Protein AF-A0A7Y0SK20-F1 (afdb_monomer)

Nearest PDB structures (foldseek):
  3c4q-assembly2_B  TM=7.661E-01  e=2.310E-02  Corynebacterium glutamicum
  7es2-assembly1_A  TM=5.173E-01  e=1.378E-01  Oryza sativa Japonica Group
  7es1-assembly1_A  TM=4.986E-01  e=3.143E-01  Oryza sativa Japonica Group
  7erx-assembly1_A  TM=5.099E-01  e=6.692E-01  Oryza sativa Japonica Group
  1rlu-assembly1_B  TM=4.356E-01  e=5.446E-01  Mycobacterium tuberculosis

Solvent-accessible surface area (backbone atoms only — not comparable to full-atom values): 4456 Å² total; per-residue (Å²): 110,47,77,44,66,53,38,82,50,29,64,60,50,61,75,66,61,55,92,37,34,37,37,36,46,73,65,66,66,64,73,45,86,94,59,63,43,71,60,41,46,51,25,34,50,51,38,63,70,67,30,68,37,35,35,13,40,35,68,78,59,40,75,80,48,65,72,95,41,48,44,70,52,63,79,83,133

Organism: Vibrio parahaemolyticus (NCBI:txid670)

Structure (mmCIF, N/CA/C/O backbone):
data_AF-A0A7Y0SK20-F1
#
_entry.id   AF-A0A7Y0SK20-F1
#
loop_
_atom_site.group_PDB
_atom_site.id
_atom_site.type_symbol
_atom_site.label_atom_id
_atom_site.label_alt_id
_atom_site.label_comp_id
_atom_site.label_asym_id
_atom_site.label_entity_id
_atom_site.label_seq_id
_atom_site.pdbx_PDB_ins_code
_atom_site.Cartn_x
_atom_site.Cartn_y
_atom_site.Cartn_z
_atom_site.occupancy
_atom_site.B_iso_or_equiv
_atom_site.auth_seq_id
_atom_site.auth_comp_id
_atom_site.auth_asym_id
_atom_site.auth_atom_id
_atom_site.pdbx_PDB_model_num
ATOM 1 N N . VAL A 1 1 ? -0.806 -15.358 4.754 1.00 91.44 1 VAL A N 1
ATOM 2 C CA . VAL A 1 1 ? -1.175 -13.924 4.778 1.00 91.44 1 VAL A CA 1
ATOM 3 C C . VAL A 1 1 ? 0.110 -13.144 4.651 1.00 91.44 1 VAL A C 1
ATOM 5 O O . VAL A 1 1 ? 1.063 -13.521 5.322 1.00 91.44 1 VAL A O 1
ATOM 8 N N . PHE A 1 2 ? 0.155 -12.140 3.781 1.00 97.06 2 PHE A N 1
ATOM 9 C CA . PHE A 1 2 ? 1.298 -11.237 3.666 1.00 97.06 2 PHE A CA 1
ATOM 10 C C . PHE A 1 2 ? 0.981 -9.904 4.321 1.00 97.06 2 PHE A C 1
ATOM 12 O O . PHE A 1 2 ? -0.138 -9.407 4.216 1.00 97.06 2 PHE A O 1
ATOM 19 N N . TRP A 1 3 ? 1.986 -9.348 4.983 1.00 96.88 3 TRP A N 1
ATOM 20 C CA . TRP A 1 3 ? 1.989 -7.989 5.490 1.00 96.88 3 TRP A CA 1
ATOM 21 C C . TRP A 1 3 ? 3.216 -7.305 4.907 1.00 96.88 3 TRP A C 1
ATOM 23 O O . TRP A 1 3 ? 4.330 -7.792 5.090 1.00 96.88 3 TRP A O 1
ATOM 33 N N . THR A 1 4 ? 3.022 -6.190 4.210 1.00 96.44 4 THR A N 1
ATOM 34 C CA . THR A 1 4 ? 4.128 -5.396 3.669 1.00 96.44 4 THR A CA 1
ATOM 35 C C . T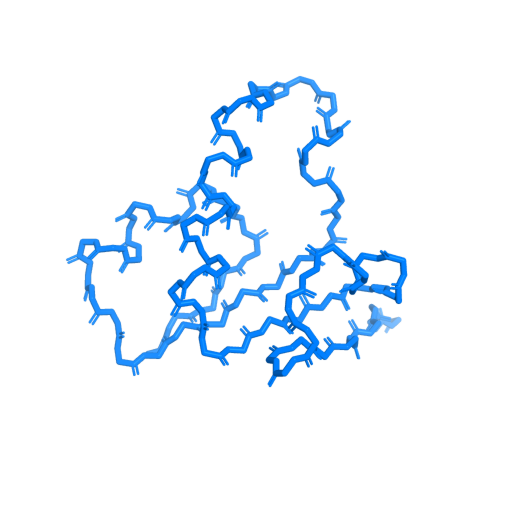HR A 1 4 ? 3.929 -3.916 3.947 1.00 96.44 4 THR A C 1
ATOM 37 O O . THR A 1 4 ? 2.801 -3.425 3.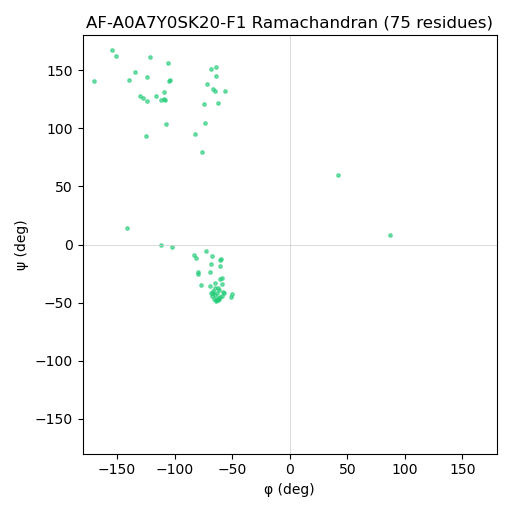965 1.00 96.44 4 THR A O 1
ATOM 40 N N . SER A 1 5 ? 5.045 -3.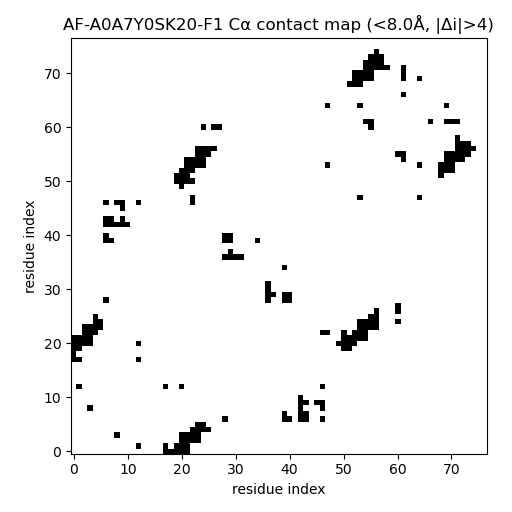215 4.123 1.00 95.44 5 SER A N 1
ATOM 41 C CA . SER A 1 5 ? 5.086 -1.756 4.215 1.00 95.44 5 SER A CA 1
ATOM 42 C C . SER A 1 5 ? 5.781 -1.108 3.018 1.00 95.44 5 SER A C 1
ATOM 44 O O . SER A 1 5 ? 5.892 0.109 2.965 1.00 95.44 5 SER A O 1
ATOM 46 N N . LEU A 1 6 ? 6.270 -1.908 2.065 1.00 94.69 6 LEU A N 1
ATOM 47 C CA . LEU A 1 6 ? 7.019 -1.431 0.905 1.00 94.69 6 LEU A CA 1
ATOM 48 C C . LEU A 1 6 ? 6.204 -1.641 -0.375 1.00 94.69 6 LEU A C 1
ATOM 50 O O . LEU A 1 6 ? 5.856 -2.792 -0.665 1.00 94.69 6 LEU A O 1
ATOM 54 N N . PRO A 1 7 ? 5.956 -0.579 -1.170 1.00 93.38 7 PRO A N 1
ATOM 55 C CA . PRO A 1 7 ? 5.276 -0.680 -2.460 1.00 93.38 7 PRO A CA 1
ATOM 56 C C . PRO A 1 7 ? 5.875 -1.749 -3.372 1.00 93.38 7 PRO A C 1
ATOM 58 O O . PRO A 1 7 ? 5.150 -2.567 -3.926 1.00 93.38 7 PRO A O 1
ATOM 61 N N . THR A 1 8 ? 7.203 -1.831 -3.440 1.00 93.12 8 THR A N 1
ATOM 62 C CA . THR A 1 8 ? 7.950 -2.770 -4.295 1.00 93.12 8 THR A CA 1
ATOM 63 C C . THR A 1 8 ? 7.689 -4.252 -4.007 1.00 93.12 8 THR A C 1
ATOM 65 O O . THR A 1 8 ? 8.001 -5.097 -4.840 1.00 93.12 8 THR A O 1
ATOM 68 N N . ALA A 1 9 ? 7.058 -4.601 -2.880 1.00 95.06 9 ALA A N 1
ATOM 69 C CA . ALA A 1 9 ? 6.605 -5.968 -2.617 1.00 95.06 9 ALA A CA 1
ATOM 70 C C . ALA A 1 9 ? 5.382 -6.387 -3.463 1.00 95.06 9 ALA A C 1
ATOM 72 O O . ALA A 1 9 ? 4.969 -7.547 -3.391 1.00 95.06 9 ALA A O 1
ATOM 73 N N . ALA A 1 10 ? 4.792 -5.470 -4.241 1.00 94.44 10 ALA A N 1
ATOM 74 C CA . ALA A 1 10 ? 3.634 -5.721 -5.097 1.00 94.44 10 ALA A CA 1
ATOM 75 C C . ALA A 1 10 ? 3.812 -6.945 -6.003 1.00 94.44 10 ALA A C 1
ATOM 77 O O . ALA A 1 10 ? 2.913 -7.780 -6.075 1.00 94.44 10 ALA A O 1
ATOM 78 N N . ASP A 1 11 ? 4.975 -7.076 -6.642 1.00 93.56 11 ASP A N 1
ATOM 79 C CA . ASP A 1 11 ? 5.228 -8.135 -7.622 1.00 93.56 11 ASP A CA 1
ATOM 80 C C . ASP A 1 11 ? 5.288 -9.511 -6.948 1.00 93.56 11 ASP A C 1
ATOM 82 O O . ASP A 1 11 ? 4.678 -10.469 -7.417 1.00 93.56 11 ASP A O 1
ATOM 86 N N . LEU A 1 12 ? 5.933 -9.590 -5.779 1.00 94.31 12 LEU A N 1
ATOM 87 C CA . LEU A 1 12 ? 5.970 -10.809 -4.970 1.00 94.31 12 LEU A CA 1
ATOM 88 C C . LEU A 1 12 ? 4.567 -11.209 -4.494 1.00 94.31 12 LEU A C 1
ATOM 90 O O . LEU A 1 12 ? 4.207 -12.386 -4.511 1.00 94.31 12 LEU A O 1
ATOM 94 N N . CYS A 1 13 ? 3.768 -10.229 -4.064 1.00 94.00 13 CYS A N 1
ATOM 95 C CA . CYS A 1 13 ? 2.394 -10.475 -3.637 1.00 94.00 13 CYS A CA 1
ATOM 96 C C . CYS A 1 13 ? 1.523 -10.956 -4.804 1.00 94.00 13 CYS A C 1
ATOM 98 O O . CYS A 1 13 ? 0.680 -11.825 -4.603 1.00 94.00 13 CYS A O 1
ATOM 100 N N . ALA A 1 14 ? 1.730 -10.423 -6.009 1.00 90.56 14 ALA A N 1
ATOM 101 C CA . ALA A 1 14 ? 1.016 -10.863 -7.200 1.00 90.56 14 ALA A CA 1
ATOM 102 C C . ALA A 1 14 ? 1.380 -12.309 -7.575 1.00 90.56 14 ALA A C 1
ATOM 104 O O . ALA A 1 14 ? 0.483 -13.126 -7.771 1.00 90.56 14 ALA A O 1
ATOM 105 N N . GLU A 1 15 ? 2.674 -12.643 -7.597 1.00 94.00 15 GLU A N 1
ATOM 106 C CA . GLU A 1 15 ? 3.160 -13.967 -8.009 1.00 94.00 15 GLU A CA 1
ATOM 107 C C . GLU A 1 15 ? 2.741 -15.076 -7.033 1.00 94.00 15 GLU A C 1
ATOM 109 O O . GLU A 1 15 ? 2.311 -16.156 -7.431 1.00 94.00 15 GLU A O 1
ATOM 114 N N . MET A 1 16 ? 2.825 -14.814 -5.727 1.00 92.25 16 MET A N 1
ATOM 115 C CA . MET A 1 16 ? 2.534 -15.831 -4.712 1.00 92.25 16 MET A CA 1
ATOM 116 C C . MET A 1 16 ? 1.043 -15.981 -4.390 1.00 92.25 16 MET A C 1
ATOM 118 O O . MET A 1 16 ? 0.678 -16.899 -3.653 1.00 92.25 16 MET A O 1
ATOM 122 N N . ASN A 1 17 ? 0.193 -15.084 -4.903 1.00 88.19 17 ASN A N 1
ATOM 123 C CA . ASN A 1 17 ? -1.260 -15.074 -4.716 1.00 88.19 17 ASN A CA 1
ATOM 124 C C . ASN A 1 17 ? -1.698 -15.395 -3.264 1.00 88.19 17 ASN A C 1
ATOM 126 O O . ASN A 1 17 ? -2.374 -16.401 -3.001 1.00 88.19 17 ASN A O 1
ATOM 130 N N . PRO A 1 18 ? -1.268 -14.590 -2.273 1.00 91.56 18 PRO A N 1
ATOM 131 C CA . PRO A 1 18 ? -1.524 -14.877 -0.876 1.00 91.56 18 PRO A CA 1
ATOM 132 C C . PRO A 1 18 ? -3.025 -14.827 -0.586 1.00 91.56 18 PRO A C 1
ATOM 134 O O . PRO A 1 18 ? -3.753 -13.959 -1.054 1.00 91.56 18 PRO A O 1
ATOM 137 N N . ARG A 1 19 ? -3.480 -15.703 0.316 1.00 92.25 19 ARG A N 1
ATOM 138 C CA . ARG A 1 19 ? -4.882 -15.758 0.782 1.00 92.25 19 ARG A CA 1
ATOM 139 C C . ARG A 1 19 ? -5.393 -14.467 1.441 1.00 92.25 19 ARG A C 1
ATOM 141 O O . ARG A 1 19 ? -6.583 -14.364 1.707 1.00 92.25 19 ARG A O 1
ATOM 148 N N . GLY A 1 20 ? -4.500 -13.536 1.762 1.00 93.81 20 GLY A N 1
ATOM 149 C CA . GLY A 1 20 ? -4.811 -12.238 2.345 1.00 93.81 20 GLY A CA 1
ATOM 150 C C . GLY A 1 20 ? -3.569 -11.358 2.335 1.00 93.81 20 GLY A C 1
ATOM 151 O O . GLY A 1 20 ? -2.463 -11.854 2.593 1.00 93.81 20 GLY A O 1
ATOM 152 N N . LEU A 1 21 ? -3.769 -10.078 2.036 1.00 97.38 21 LEU A N 1
ATOM 153 C CA . LEU A 1 21 ? -2.723 -9.069 1.930 1.00 97.38 21 LEU A CA 1
ATOM 154 C C . LEU A 1 21 ? -3.083 -7.864 2.801 1.00 97.38 21 LEU A C 1
ATOM 156 O O . LEU A 1 21 ? -4.165 -7.291 2.666 1.00 97.38 21 LEU A O 1
ATOM 160 N N . ILE A 1 22 ? -2.152 -7.496 3.672 1.00 97.88 22 ILE A N 1
ATOM 161 C CA . ILE A 1 22 ? -2.180 -6.291 4.492 1.00 97.88 22 ILE A CA 1
ATOM 162 C C . ILE A 1 22 ? -1.107 -5.350 3.952 1.00 97.88 22 ILE A C 1
ATOM 164 O O . ILE A 1 22 ? 0.061 -5.734 3.845 1.00 97.88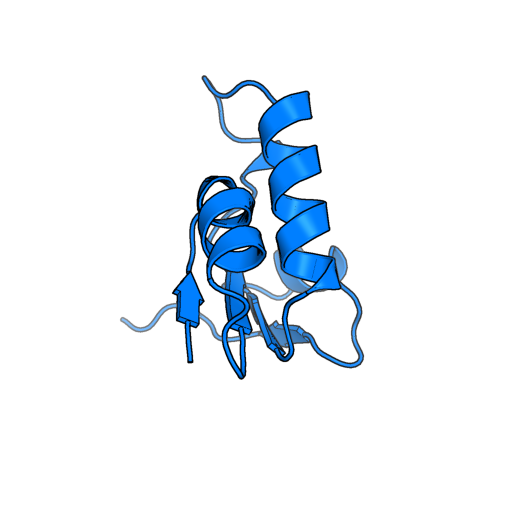 22 ILE A O 1
ATOM 168 N N . TYR A 1 23 ? -1.508 -4.125 3.625 1.00 97.69 23 TYR A N 1
ATOM 169 C CA . TYR A 1 23 ? -0.583 -3.063 3.249 1.00 97.69 23 TYR A CA 1
ATOM 170 C C . TYR A 1 23 ? -0.516 -2.016 4.362 1.00 97.69 23 TYR A C 1
ATOM 172 O O . TYR A 1 23 ? -1.545 -1.478 4.752 1.00 97.69 23 TYR A O 1
ATOM 180 N N . TYR A 1 24 ? 0.676 -1.730 4.882 1.00 97.00 24 TYR A N 1
ATOM 181 C CA . TYR A 1 24 ? 0.907 -0.664 5.857 1.00 97.00 24 TYR A CA 1
ATOM 182 C C . TYR A 1 24 ? 1.650 0.502 5.190 1.00 97.00 24 TYR A C 1
ATOM 184 O O . TYR A 1 24 ? 2.854 0.434 4.950 1.00 97.00 24 TYR A O 1
ATOM 192 N N . CYS A 1 25 ? 0.939 1.584 4.887 1.00 95.75 25 CYS A N 1
ATOM 193 C CA . CYS A 1 25 ? 1.523 2.817 4.375 1.00 95.75 25 CYS A CA 1
ATOM 194 C C . CYS A 1 25 ? 2.058 3.653 5.548 1.00 95.75 25 CYS A C 1
ATOM 196 O O . CYS A 1 25 ? 1.319 4.376 6.225 1.00 95.75 25 CYS A O 1
ATOM 198 N N . GLY A 1 26 ? 3.353 3.492 5.823 1.00 94.31 26 GLY A N 1
ATOM 199 C CA . GLY A 1 26 ? 4.041 4.214 6.894 1.00 94.31 26 GLY A CA 1
ATOM 200 C C . GLY A 1 26 ? 4.435 5.647 6.535 1.00 94.31 26 GLY A C 1
ATOM 201 O O . GLY A 1 26 ? 4.602 6.461 7.435 1.00 94.31 26 GLY A O 1
ATOM 202 N N . ASP A 1 27 ? 4.577 5.952 5.245 1.00 92.50 27 ASP A N 1
ATOM 203 C CA . ASP A 1 27 ? 5.052 7.243 4.749 1.00 92.50 27 ASP A CA 1
ATOM 204 C C . ASP A 1 27 ? 4.518 7.503 3.333 1.00 92.50 27 ASP A C 1
ATOM 206 O O . ASP A 1 27 ? 4.020 6.596 2.663 1.00 92.50 27 ASP A O 1
ATOM 210 N N . ASP A 1 28 ? 4.650 8.736 2.858 1.00 91.69 28 ASP A N 1
ATOM 211 C CA . ASP A 1 28 ? 4.333 9.116 1.490 1.00 91.69 28 ASP A CA 1
ATOM 212 C C . ASP A 1 28 ? 5.429 8.662 0.517 1.00 91.69 28 ASP A C 1
ATOM 214 O O . A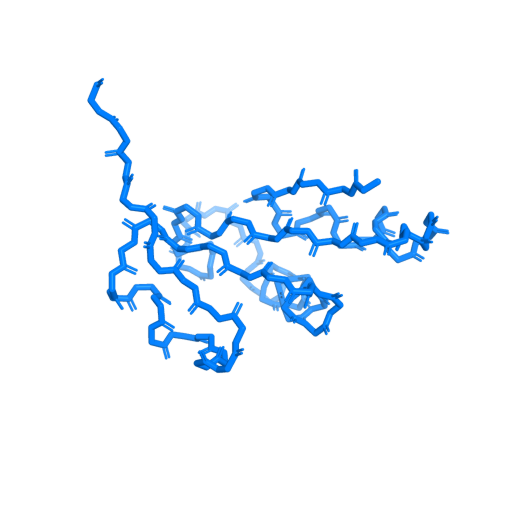SP A 1 28 ? 6.277 9.441 0.076 1.00 91.69 28 ASP A O 1
ATOM 218 N N . PHE A 1 29 ? 5.399 7.381 0.146 1.00 88.06 29 PHE A N 1
ATOM 219 C CA . PHE A 1 29 ? 6.381 6.803 -0.775 1.00 88.06 29 PHE A CA 1
ATOM 220 C C . PHE A 1 29 ? 6.403 7.493 -2.145 1.00 88.06 29 PHE A C 1
ATOM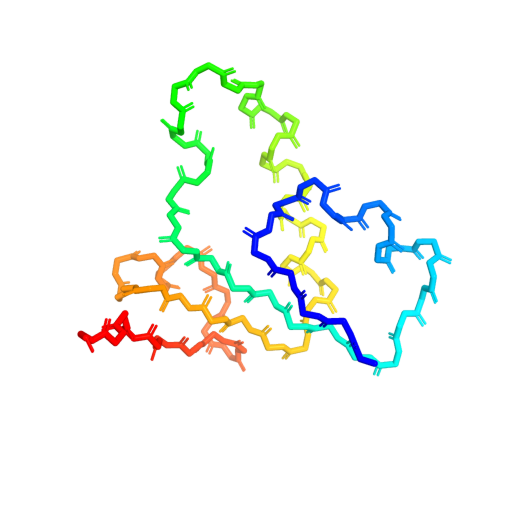 222 O O . PHE A 1 29 ? 7.452 7.540 -2.784 1.00 88.06 29 PHE A O 1
ATOM 229 N N . SER A 1 30 ? 5.275 8.061 -2.582 1.00 84.06 30 SER A N 1
ATOM 230 C CA . SER A 1 30 ? 5.187 8.804 -3.844 1.00 84.06 30 SER A CA 1
ATOM 231 C C . SER A 1 30 ? 5.953 10.132 -3.826 1.00 84.06 30 SER A C 1
ATOM 233 O O . SER A 1 30 ? 6.360 10.611 -4.880 1.00 84.06 30 SER A O 1
ATOM 235 N N . ALA A 1 31 ? 6.185 10.704 -2.641 1.00 86.81 31 ALA A N 1
ATOM 236 C CA . ALA A 1 31 ? 6.913 11.957 -2.449 1.00 86.81 31 ALA A CA 1
ATOM 237 C C . ALA A 1 31 ? 8.358 11.750 -1.962 1.00 86.81 31 ALA A C 1
ATOM 239 O O . ALA A 1 31 ? 9.100 12.721 -1.794 1.00 86.81 31 ALA A O 1
ATOM 240 N N . LEU A 1 32 ? 8.773 10.501 -1.727 1.00 87.69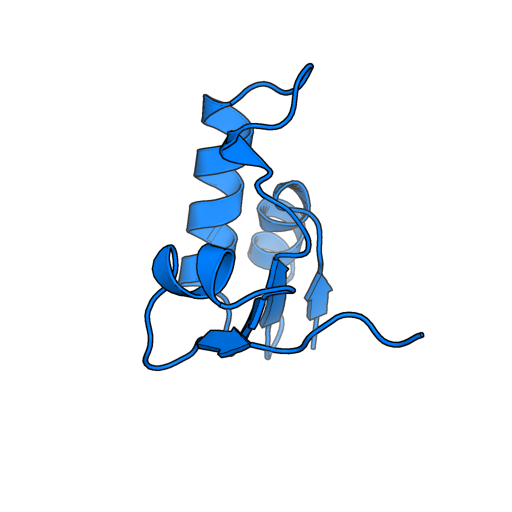 32 LEU A N 1
ATOM 241 C CA . LEU A 1 32 ? 10.091 10.192 -1.187 1.00 87.69 32 LEU A CA 1
ATOM 242 C C . LEU A 1 32 ? 11.191 10.608 -2.178 1.00 87.69 32 LEU A C 1
ATOM 244 O O . LEU A 1 32 ? 11.132 10.321 -3.375 1.00 87.69 32 LEU A O 1
ATOM 248 N N . ALA A 1 33 ? 12.215 11.306 -1.692 1.00 87.06 33 ALA A N 1
ATOM 249 C CA . ALA A 1 33 ? 13.340 11.706 -2.528 1.00 87.06 33 ALA A CA 1
ATOM 250 C C . ALA A 1 33 ? 14.214 10.492 -2.888 1.00 87.06 33 ALA A C 1
ATOM 252 O O . ALA A 1 33 ? 14.521 9.663 -2.034 1.00 87.06 33 ALA A O 1
ATOM 253 N N . GLY A 1 34 ? 14.659 10.415 -4.145 1.00 85.12 34 GLY A N 1
ATOM 254 C CA . GLY A 1 34 ? 15.589 9.376 -4.604 1.00 85.12 34 GLY A CA 1
ATOM 255 C C . GLY A 1 34 ? 14.941 8.069 -5.067 1.00 85.12 34 GLY A C 1
ATOM 256 O O . GLY A 1 34 ? 15.665 7.115 -5.342 1.00 85.12 34 GLY A O 1
ATOM 257 N N . VAL A 1 35 ? 13.611 8.021 -5.190 1.00 86.50 35 VAL A N 1
ATOM 258 C CA . VAL A 1 35 ? 12.900 6.911 -5.842 1.00 86.50 35 VAL A CA 1
ATOM 259 C C . VAL A 1 35 ? 12.380 7.327 -7.216 1.00 86.50 35 VAL A C 1
ATOM 261 O O . VAL A 1 35 ? 12.145 8.506 -7.475 1.00 86.50 35 VAL A O 1
ATOM 264 N N . ASP A 1 36 ? 12.177 6.347 -8.092 1.00 91.69 36 ASP A N 1
ATOM 265 C CA . ASP A 1 36 ? 11.402 6.534 -9.317 1.00 91.69 36 ASP A CA 1
ATOM 266 C C . ASP A 1 36 ? 9.915 6.631 -8.940 1.00 91.69 36 ASP A C 1
ATOM 268 O O . ASP A 1 36 ? 9.287 5.639 -8.548 1.00 91.69 36 ASP A O 1
ATOM 272 N N . HIS A 1 37 ? 9.376 7.853 -8.973 1.00 90.62 37 HIS A N 1
ATOM 273 C CA . HIS A 1 37 ? 8.025 8.152 -8.487 1.00 90.62 37 HIS A CA 1
ATOM 274 C C . HIS A 1 37 ? 6.944 7.392 -9.255 1.00 90.62 37 HIS A C 1
ATOM 276 O O . HIS A 1 37 ? 6.010 6.877 -8.639 1.00 90.62 37 HIS A O 1
ATOM 282 N N . ASP A 1 38 ? 7.096 7.258 -10.572 1.00 92.00 38 ASP A N 1
ATOM 283 C CA . ASP A 1 38 ? 6.136 6.549 -11.420 1.00 92.00 38 ASP A CA 1
ATOM 284 C C . ASP A 1 38 ? 6.088 5.060 -11.067 1.00 92.00 38 ASP A C 1
ATOM 286 O O . ASP A 1 38 ? 5.013 4.463 -10.928 1.00 92.00 38 ASP A O 1
ATOM 290 N N . THR A 1 39 ? 7.260 4.463 -10.863 1.00 92.25 39 THR A N 1
ATOM 291 C CA . THR A 1 39 ? 7.407 3.055 -10.494 1.00 92.25 39 THR A CA 1
ATOM 292 C C . THR A 1 39 ? 6.799 2.787 -9.123 1.00 92.25 39 THR A C 1
ATOM 294 O O . THR A 1 39 ? 5.979 1.877 -8.971 1.00 92.25 39 THR A O 1
ATOM 297 N N . VAL A 1 40 ? 7.129 3.607 -8.124 1.00 93.69 40 VAL A N 1
ATOM 298 C CA . VAL A 1 40 ? 6.593 3.463 -6.765 1.00 93.69 40 VAL A CA 1
ATOM 299 C C . VAL A 1 40 ? 5.076 3.630 -6.743 1.00 93.69 40 VAL A C 1
ATOM 301 O O . VAL A 1 40 ? 4.387 2.780 -6.177 1.00 93.69 40 VAL A O 1
ATOM 304 N N . ALA A 1 41 ? 4.539 4.653 -7.412 1.00 93.00 41 ALA A N 1
ATOM 305 C CA . ALA A 1 41 ? 3.099 4.886 -7.482 1.00 93.00 41 ALA A CA 1
ATOM 306 C C . ALA A 1 41 ? 2.358 3.727 -8.170 1.00 93.00 41 ALA A C 1
ATOM 308 O O . ALA A 1 41 ? 1.258 3.343 -7.757 1.00 93.00 41 ALA A O 1
ATOM 309 N N . LYS A 1 42 ? 2.959 3.127 -9.207 1.00 94.75 42 LYS A N 1
ATOM 310 C CA . LYS A 1 42 ? 2.404 1.946 -9.877 1.00 94.75 42 LYS A CA 1
ATOM 311 C C . LYS A 1 42 ? 2.351 0.743 -8.937 1.00 94.75 42 LYS A C 1
ATOM 313 O O . LYS A 1 42 ? 1.307 0.095 -8.852 1.00 94.75 42 LYS A O 1
ATOM 318 N N . HIS A 1 43 ? 3.439 0.446 -8.228 1.00 95.56 43 HIS A N 1
ATOM 319 C CA . HIS A 1 43 ? 3.463 -0.674 -7.289 1.00 95.56 43 HIS A CA 1
ATOM 320 C C . HIS A 1 43 ? 2.525 -0.452 -6.095 1.00 95.56 43 HIS A C 1
ATOM 322 O O . HIS A 1 43 ? 1.805 -1.371 -5.703 1.00 95.56 43 HIS A O 1
ATOM 328 N N . GLU A 1 44 ? 2.458 0.770 -5.561 1.00 96.06 44 GLU A N 1
ATOM 329 C CA . GLU A 1 44 ? 1.533 1.117 -4.481 1.00 96.06 44 GLU A CA 1
ATOM 330 C C . GLU A 1 44 ? 0.083 0.914 -4.925 1.00 96.06 44 GLU A C 1
ATOM 332 O O . GLU A 1 44 ? -0.687 0.258 -4.228 1.00 96.06 44 GLU A O 1
ATOM 337 N N . ARG A 1 45 ? -0.284 1.359 -6.133 1.00 95.62 45 ARG A N 1
ATOM 338 C CA . ARG A 1 45 ? -1.622 1.117 -6.691 1.00 95.62 45 ARG A CA 1
ATOM 339 C C . ARG A 1 45 ? -1.948 -0.374 -6.789 1.00 95.62 45 ARG A C 1
ATOM 341 O O . ARG A 1 45 ? -3.073 -0.772 -6.484 1.00 95.62 45 ARG A O 1
ATOM 348 N N . THR A 1 46 ? -0.985 -1.203 -7.188 1.00 95.31 46 THR A N 1
ATOM 349 C CA . THR A 1 46 ? -1.153 -2.662 -7.227 1.00 95.31 46 THR A CA 1
ATOM 350 C C . THR A 1 46 ? -1.421 -3.232 -5.834 1.00 95.31 46 THR A C 1
ATOM 352 O O . THR A 1 46 ? -2.385 -3.983 -5.666 1.00 95.31 46 THR A O 1
ATOM 355 N N . LEU A 1 47 ? -0.638 -2.837 -4.822 1.00 95.69 47 LEU A N 1
ATOM 356 C CA . LEU A 1 47 ? -0.875 -3.256 -3.436 1.00 95.69 47 LEU A CA 1
ATOM 357 C C . LEU A 1 47 ? -2.227 -2.777 -2.921 1.00 95.69 47 LEU A C 1
ATOM 359 O O . LEU A 1 47 ? -2.972 -3.577 -2.369 1.00 95.69 47 LEU A O 1
ATOM 363 N N . VAL A 1 48 ? -2.574 -1.508 -3.130 1.00 96.25 48 VAL A N 1
ATOM 364 C CA . VAL A 1 48 ? -3.854 -0.929 -2.706 1.00 96.25 48 VAL A CA 1
ATOM 365 C C . VAL A 1 48 ? -5.014 -1.705 -3.304 1.00 96.25 48 VAL A C 1
ATOM 367 O O . VAL A 1 48 ? -5.974 -1.986 -2.594 1.00 96.25 48 VAL A O 1
ATOM 370 N N . ASN A 1 49 ? -4.943 -2.099 -4.574 1.00 95.31 49 ASN A N 1
ATOM 371 C CA . ASN A 1 49 ? -6.002 -2.874 -5.214 1.00 95.31 49 ASN A CA 1
ATOM 372 C C . ASN A 1 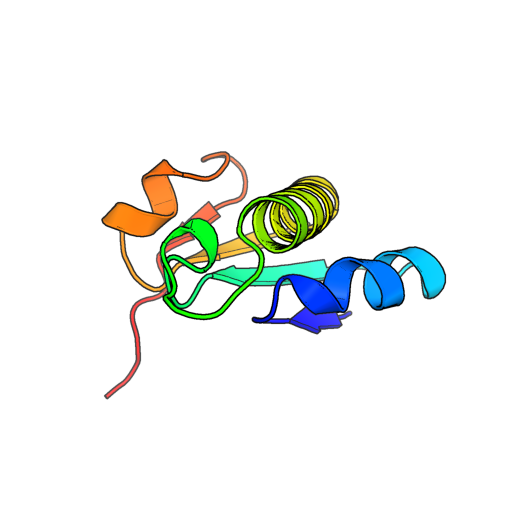49 ? -6.125 -4.286 -4.625 1.00 95.31 49 ASN A C 1
ATOM 374 O O . ASN A 1 49 ? -7.239 -4.715 -4.325 1.00 95.31 49 ASN A O 1
ATOM 378 N N . ALA A 1 50 ? -5.002 -4.976 -4.409 1.00 95.06 50 ALA A N 1
ATOM 379 C CA . ALA A 1 50 ? -4.977 -6.351 -3.910 1.00 95.06 50 ALA A CA 1
ATOM 380 C C . ALA A 1 50 ? -5.188 -6.473 -2.386 1.00 95.06 50 ALA A C 1
ATOM 382 O O . ALA A 1 50 ? -5.631 -7.515 -1.901 1.00 95.06 50 ALA A O 1
ATOM 383 N N . ALA A 1 51 ? -4.870 -5.430 -1.618 1.00 96.94 51 ALA A N 1
ATOM 384 C CA . ALA A 1 51 ? -4.929 -5.454 -0.165 1.00 96.94 51 ALA A CA 1
ATOM 385 C C . ALA A 1 51 ? -6.369 -5.595 0.333 1.00 96.94 51 ALA A C 1
ATOM 387 O O . ALA A 1 51 ? -7.283 -4.882 -0.103 1.00 96.94 51 ALA A O 1
ATOM 388 N N . SER A 1 52 ? -6.546 -6.503 1.290 1.00 96.56 52 SER A N 1
ATOM 389 C CA . SER A 1 52 ? -7.801 -6.706 2.014 1.00 96.56 52 SER A CA 1
ATOM 390 C C . SER A 1 52 ? -8.007 -5.620 3.069 1.00 96.56 52 SER A C 1
ATOM 392 O O . SER A 1 52 ? -9.133 -5.193 3.298 1.00 96.56 52 SER A O 1
ATOM 394 N N . VAL A 1 53 ? -6.911 -5.162 3.677 1.00 97.31 53 VAL A N 1
ATOM 395 C CA . VAL A 1 53 ? -6.869 -4.057 4.637 1.00 97.31 53 VAL A CA 1
ATOM 396 C C . VAL A 1 53 ? -5.633 -3.210 4.368 1.00 97.31 53 VAL A C 1
ATOM 398 O O . VAL A 1 53 ? -4.558 -3.735 4.059 1.00 97.31 53 VAL A O 1
ATOM 401 N N . ILE A 1 54 ? -5.806 -1.901 4.499 1.00 98.19 54 ILE A N 1
ATOM 402 C CA . ILE A 1 54 ? -4.752 -0.901 4.422 1.00 98.19 54 ILE A CA 1
ATOM 403 C C . ILE A 1 54 ? -4.657 -0.229 5.785 1.00 98.19 54 ILE A C 1
ATOM 405 O O . ILE A 1 54 ? -5.655 0.256 6.315 1.00 98.19 54 ILE A O 1
ATOM 409 N N . PHE A 1 55 ? -3.458 -0.190 6.342 1.00 97.62 55 PHE A N 1
ATOM 410 C CA . PHE A 1 55 ? -3.147 0.600 7.519 1.00 97.62 55 PHE A CA 1
ATOM 411 C C . PHE A 1 55 ? -2.343 1.826 7.115 1.00 97.62 55 PHE A C 1
ATOM 413 O O . PHE A 1 55 ? -1.461 1.723 6.265 1.00 97.62 55 PHE A O 1
ATOM 420 N N . THR A 1 56 ? -2.613 2.970 7.733 1.00 97.06 56 THR A N 1
ATOM 421 C CA . THR A 1 56 ? -1.814 4.184 7.534 1.00 97.06 56 THR A CA 1
ATOM 422 C C . THR A 1 56 ? -1.284 4.714 8.853 1.00 97.06 56 THR A C 1
ATOM 424 O O . THR A 1 56 ? -1.978 4.672 9.866 1.00 97.06 56 THR A O 1
ATOM 427 N N . ALA A 1 57 ? -0.070 5.263 8.838 1.00 95.75 57 ALA A N 1
ATOM 428 C CA . ALA A 1 57 ? 0.536 5.853 10.033 1.00 95.75 57 ALA A CA 1
ATOM 429 C C . ALA A 1 57 ? -0.154 7.148 10.507 1.00 95.75 57 ALA A C 1
ATOM 431 O O . ALA A 1 57 ? 0.065 7.598 11.631 1.00 95.75 57 ALA A O 1
ATOM 432 N N . SER A 1 58 ? -0.967 7.779 9.654 1.00 95.06 58 SER A N 1
ATOM 433 C CA . SER A 1 58 ? -1.674 9.021 9.968 1.00 95.06 58 SER A CA 1
ATOM 434 C C . SER A 1 58 ? -2.987 9.149 9.201 1.00 95.06 58 SER A C 1
ATOM 436 O O . SER A 1 58 ? -3.185 8.506 8.164 1.00 95.06 58 SER A O 1
ATOM 438 N N . GLU A 1 59 ? -3.856 10.038 9.687 1.00 94.75 59 GLU A N 1
ATOM 439 C CA . GLU A 1 59 ? -5.083 10.418 8.980 1.00 94.75 59 GLU A CA 1
ATOM 440 C C . GLU A 1 59 ? -4.784 11.140 7.665 1.00 94.75 59 GLU A C 1
ATOM 442 O O . GLU A 1 59 ? -5.484 10.961 6.678 1.00 94.75 59 GLU A O 1
ATOM 447 N N . THR A 1 60 ? -3.698 11.914 7.597 1.00 94.88 60 THR A N 1
ATOM 448 C CA . THR A 1 60 ? -3.290 12.566 6.347 1.00 94.88 60 THR A CA 1
ATOM 449 C C . THR A 1 60 ? -3.036 11.534 5.251 1.00 94.88 60 THR A C 1
ATOM 451 O O . THR A 1 60 ? -3.517 11.690 4.130 1.00 94.88 60 THR A O 1
ATOM 454 N N . LEU A 1 61 ? -2.334 10.445 5.578 1.00 95.00 61 LEU A N 1
ATOM 455 C CA . LEU A 1 61 ? -2.101 9.345 4.644 1.00 95.00 61 LEU A CA 1
ATOM 456 C C . LEU A 1 61 ? -3.384 8.560 4.343 1.00 95.00 61 LEU A C 1
ATOM 458 O O . LEU A 1 61 ? -3.571 8.141 3.203 1.00 95.00 61 LEU A O 1
ATOM 462 N N . SER A 1 62 ? -4.286 8.393 5.319 1.00 95.81 62 SER A N 1
ATOM 463 C CA . SER A 1 62 ? -5.537 7.639 5.131 1.00 95.81 62 SER A CA 1
ATOM 464 C C . SER A 1 62 ? -6.404 8.229 4.013 1.00 95.81 62 SER A C 1
ATOM 466 O O . SER A 1 62 ? -6.994 7.480 3.234 1.00 95.81 62 SER A O 1
ATOM 468 N N . THR A 1 63 ? -6.381 9.559 3.840 1.00 95.94 63 THR A N 1
ATOM 469 C CA . THR A 1 63 ? -7.113 10.255 2.764 1.00 95.94 63 THR A CA 1
ATOM 470 C C . THR A 1 63 ? -6.706 9.851 1.342 1.00 95.94 63 THR A C 1
ATOM 472 O O . THR A 1 63 ? -7.474 10.072 0.406 1.00 95.94 63 THR A O 1
ATOM 475 N N . LYS A 1 64 ? -5.527 9.241 1.161 1.00 94.88 64 LYS A N 1
ATOM 476 C CA . LYS A 1 64 ? -5.029 8.792 -0.148 1.00 94.88 64 LYS A CA 1
ATOM 477 C C . LYS A 1 64 ? -5.597 7.440 -0.587 1.00 94.88 64 LYS A C 1
ATOM 479 O O . LYS A 1 64 ? -5.427 7.060 -1.746 1.00 94.88 64 LYS A O 1
ATOM 484 N N . PHE A 1 65 ? -6.260 6.708 0.310 1.00 96.44 65 PHE A N 1
ATOM 485 C CA . PHE A 1 65 ? -6.678 5.326 0.081 1.00 96.44 65 PHE A CA 1
ATOM 486 C C . PHE A 1 65 ? -8.199 5.139 0.215 1.00 96.44 65 PHE A C 1
ATOM 488 O O . PHE A 1 65 ? -8.891 5.972 0.800 1.00 96.44 65 PHE A O 1
ATOM 495 N N . PRO A 1 66 ? -8.769 4.041 -0.324 1.00 97.44 66 PRO A N 1
ATOM 496 C CA . PRO A 1 66 ? -10.204 3.784 -0.224 1.00 97.44 66 PRO A CA 1
ATOM 497 C C . PRO A 1 66 ? -10.663 3.616 1.233 1.00 97.44 66 PRO A C 1
ATOM 499 O O . PRO A 1 66 ? -10.229 2.692 1.926 1.00 97.44 66 PRO A O 1
ATOM 502 N N . SER A 1 67 ? -11.600 4.453 1.684 1.00 95.94 67 SER A N 1
ATOM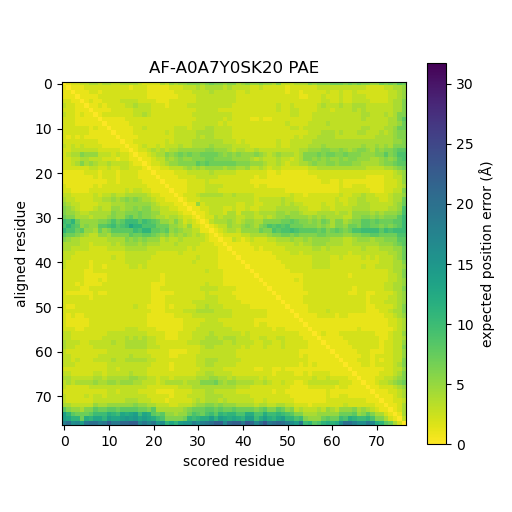 503 C CA . SER A 1 67 ? -12.061 4.491 3.083 1.00 95.94 67 SER A CA 1
ATOM 504 C C . SER A 1 67 ? -12.684 3.179 3.573 1.00 95.94 67 SER A C 1
ATOM 506 O O . SER A 1 67 ? -12.551 2.835 4.741 1.00 95.94 67 SER A O 1
ATOM 508 N N . GLY A 1 68 ? -13.304 2.395 2.684 1.00 96.88 68 GLY A N 1
ATOM 509 C CA . GLY A 1 68 ? -13.957 1.127 3.040 1.00 96.88 68 GLY A CA 1
ATOM 510 C C . GLY A 1 68 ? -13.011 0.006 3.490 1.00 96.88 68 GLY A C 1
ATOM 511 O O . GLY A 1 68 ? -13.481 -1.023 3.965 1.00 96.88 68 GLY A O 1
ATOM 512 N N . LYS A 1 69 ? -11.694 0.181 3.330 1.00 97.19 69 LYS A N 1
ATOM 513 C CA . LYS A 1 69 ? -10.683 -0.802 3.748 1.00 97.19 69 LYS A CA 1
ATOM 514 C C . LYS A 1 69 ? -9.422 -0.182 4.347 1.00 97.19 69 LYS A C 1
ATOM 516 O O . LYS A 1 69 ? -8.415 -0.874 4.471 1.00 97.19 69 LYS A O 1
ATOM 521 N N . THR A 1 70 ? -9.475 1.102 4.690 1.00 98.25 70 THR A N 1
ATOM 522 C CA . THR A 1 70 ? -8.343 1.845 5.251 1.00 98.25 70 THR A CA 1
ATOM 523 C C . THR A 1 70 ? -8.600 2.147 6.719 1.00 98.25 70 THR A C 1
ATOM 525 O O . THR A 1 70 ? -9.675 2.625 7.069 1.00 98.25 70 THR A O 1
ATOM 528 N N . VAL A 1 71 ? -7.616 1.871 7.573 1.00 97.62 71 VAL A N 1
ATOM 529 C CA . VAL A 1 71 ? -7.663 2.137 9.014 1.00 97.62 71 VAL A CA 1
ATOM 530 C C . VAL A 1 71 ? -6.393 2.870 9.426 1.00 97.62 71 VAL A C 1
ATOM 532 O O . VAL A 1 71 ? -5.286 2.405 9.162 1.00 97.62 71 VAL A O 1
ATOM 535 N N . THR A 1 72 ? -6.535 3.998 10.112 1.00 96.94 72 THR A N 1
ATOM 536 C CA . THR A 1 72 ? -5.385 4.706 10.680 1.00 96.94 72 THR A CA 1
ATOM 537 C C . THR A 1 72 ? -4.878 3.949 11.909 1.00 96.94 72 THR A C 1
ATOM 539 O O . THR A 1 72 ? -5.617 3.734 12.869 1.00 96.94 72 THR A O 1
ATOM 542 N N . LEU A 1 73 ? -3.611 3.534 11.876 1.00 94.06 73 LEU A N 1
ATOM 543 C CA . LEU A 1 73 ? -2.901 2.889 12.978 1.00 94.06 73 LEU A CA 1
ATOM 544 C C . LEU A 1 73 ? -1.631 3.707 13.255 1.00 94.06 73 LEU A C 1
ATOM 546 O O . LEU A 1 73 ? -0.624 3.511 12.572 1.00 94.06 73 LEU A O 1
ATOM 550 N N . PRO A 1 74 ? -1.682 4.668 14.197 1.00 87.44 74 PRO A N 1
ATOM 551 C CA . PRO A 1 74 ? -0.551 5.543 14.472 1.00 87.44 74 PRO A CA 1
ATOM 552 C C . PRO A 1 74 ? 0.642 4.753 15.018 1.00 87.44 74 PRO A C 1
ATOM 554 O O . PRO A 1 74 ? 0.475 3.707 15.652 1.00 87.44 74 PRO A O 1
ATOM 557 N N . HIS A 1 75 ? 1.852 5.266 14.784 1.00 80.00 75 HIS A N 1
ATOM 558 C CA . HIS A 1 75 ? 3.073 4.664 15.314 1.00 80.00 75 HIS A CA 1
ATOM 559 C C . HIS A 1 75 ? 3.006 4.531 16.842 1.00 80.00 75 HIS A C 1
ATOM 561 O O . HIS A 1 75 ? 2.656 5.481 17.544 1.00 80.00 75 HIS A O 1
ATOM 567 N N . GLY A 1 76 ? 3.358 3.344 17.343 1.00 78.06 76 GLY A N 1
ATOM 568 C CA . GLY A 1 76 ? 3.609 3.137 18.767 1.00 78.06 76 GLY A CA 1
ATOM 569 C C . GLY A 1 76 ? 4.875 3.872 19.211 1.00 78.06 76 GLY A C 1
ATOM 570 O O . GLY A 1 76 ? 5.786 4.071 18.404 1.00 78.06 76 GLY A O 1
ATOM 571 N N . VAL A 1 77 ? 4.901 4.278 20.481 1.00 58.84 77 VAL A N 1
ATOM 572 C CA . VAL A 1 77 ? 6.073 4.856 21.163 1.00 58.84 77 VAL A CA 1
ATOM 573 C C . VAL A 1 77 ? 6.965 3.784 21.767 1.00 58.84 77 VAL A C 1
ATOM 575 O O . VAL A 1 77 ? 6.416 2.764 22.243 1.00 58.84 77 VAL A O 1
#

Mean predicted aligned error: 3.1 Å

Secondary structure (DSSP, 8-state):
-EEES-GGGHHHHHHH--S-EEEEE-S-GGG-TTS-HHHHHHHHHHHHHH-SEEEESSHHHHTTS-GGGEEE-PPP-

pLDDT: mean 93.19, std 5.64, range [58.84, 98.25]

Radius of gyration: 11.89 Å; Cα contacts (8 Å, |Δi|>4): 120; chains: 1; bounding box: 30×28×33 Å

Foldseek 3Di:
DDEDAALVCLVVCVVVVDPAYEYEPEDDPLPDPPDPNVVSVVSNVSSLVRHQAYEYQDPVVQVVHDVVRYDYDHDDD

Sequence (77 aa):
VFWTSLPTAADLCAEMNPRGLIYYCGDDFSALAGVDHDTVAKHERTLVNAASVIFTASETLSTKFPSGKTVTLPHGV